Protein AF-A0A162XW31-F1 (afdb_monomer_lite)

Structure (mmCIF, N/CA/C/O backbone):
data_AF-A0A162XW31-F1
#
_entry.id   AF-A0A162XW31-F1
#
loop_
_atom_site.group_PDB
_atom_site.id
_atom_site.type_symbol
_atom_site.label_atom_id
_atom_site.label_alt_id
_atom_site.label_comp_id
_atom_site.label_asym_id
_atom_site.label_entity_id
_atom_site.label_seq_id
_atom_site.pdbx_PDB_ins_code
_atom_site.Cartn_x
_atom_site.Cartn_y
_atom_site.Cartn_z
_atom_site.occupancy
_atom_site.B_iso_or_equiv
_atom_site.auth_seq_id
_atom_site.auth_comp_id
_atom_site.auth_asym_id
_atom_site.auth_atom_id
_atom_site.pdbx_PDB_model_num
ATOM 1 N N . MET A 1 1 ? -34.517 27.839 -19.910 1.00 49.53 1 MET A N 1
ATOM 2 C CA . MET A 1 1 ? -33.851 26.541 -19.644 1.00 49.53 1 MET A CA 1
ATOM 3 C C . MET A 1 1 ? -32.870 26.677 -18.466 1.00 49.53 1 MET A C 1
ATOM 5 O O . MET A 1 1 ? -31.736 26.243 -18.570 1.00 49.53 1 MET A O 1
ATOM 9 N N . ILE A 1 2 ? -33.282 27.340 -17.373 1.00 47.94 2 ILE A N 1
ATOM 10 C CA . ILE A 1 2 ? -32.445 27.609 -16.178 1.00 47.94 2 ILE A CA 1
ATOM 11 C C . ILE A 1 2 ? -33.265 27.383 -14.885 1.00 47.94 2 ILE A C 1
ATOM 13 O O . ILE A 1 2 ? -32.725 26.915 -13.898 1.00 47.94 2 ILE A O 1
ATOM 17 N N . GLU A 1 3 ? -34.596 27.529 -14.924 1.00 42.84 3 GLU A N 1
ATOM 18 C CA . GLU A 1 3 ? -35.504 27.329 -13.769 1.00 42.84 3 GLU A CA 1
ATOM 19 C C . GLU A 1 3 ? -35.612 25.893 -13.204 1.00 42.84 3 GLU A C 1
ATOM 21 O O . GLU A 1 3 ? -36.282 25.680 -12.193 1.00 42.84 3 GLU A O 1
ATOM 26 N N . ASN A 1 4 ? -34.986 24.896 -13.839 1.00 51.31 4 ASN A N 1
ATOM 27 C CA . ASN A 1 4 ? -35.045 23.498 -13.388 1.00 51.31 4 ASN A CA 1
ATOM 28 C C . ASN A 1 4 ? -33.810 23.041 -12.600 1.00 51.31 4 ASN A C 1
ATOM 30 O O . ASN A 1 4 ? -33.876 21.977 -11.995 1.00 51.31 4 ASN A O 1
ATOM 34 N N . LEU A 1 5 ? -32.713 23.804 -12.577 1.00 45.66 5 LEU A N 1
ATOM 35 C CA . LEU A 1 5 ? -31.525 23.440 -11.792 1.00 45.66 5 LEU A CA 1
ATOM 36 C C . LEU A 1 5 ? -31.696 23.827 -10.320 1.00 45.66 5 LEU A C 1
ATOM 38 O O . LEU A 1 5 ? -31.509 22.978 -9.455 1.00 45.66 5 LEU A O 1
ATOM 42 N N . ASP A 1 6 ? -32.216 25.025 -10.049 1.00 47.84 6 ASP A N 1
ATOM 43 C CA . ASP A 1 6 ? -32.463 25.502 -8.681 1.00 47.84 6 ASP A CA 1
ATOM 44 C C . ASP A 1 6 ? -33.472 24.616 -7.931 1.00 47.84 6 ASP A C 1
ATOM 46 O O . ASP A 1 6 ? -33.329 24.351 -6.740 1.00 47.84 6 ASP A O 1
ATOM 50 N N . LYS A 1 7 ? -34.475 24.077 -8.639 1.00 52.66 7 LYS A N 1
ATOM 51 C CA . LYS A 1 7 ? -35.449 23.137 -8.059 1.00 52.66 7 LYS A CA 1
ATOM 52 C C . LYS A 1 7 ? -34.857 21.754 -7.786 1.00 52.66 7 LYS A C 1
ATOM 54 O O . LYS A 1 7 ? -35.307 21.090 -6.857 1.00 52.66 7 LYS A O 1
ATOM 59 N N . ILE A 1 8 ? -33.868 21.317 -8.569 1.00 51.38 8 ILE A N 1
ATOM 60 C CA . ILE A 1 8 ? -33.160 20.050 -8.343 1.00 51.38 8 ILE A CA 1
ATOM 61 C C . ILE A 1 8 ? -32.197 20.196 -7.163 1.00 51.38 8 ILE A C 1
ATOM 63 O O . ILE A 1 8 ? -32.199 19.336 -6.287 1.00 51.38 8 ILE A O 1
ATOM 67 N N . GLU A 1 9 ? -31.447 21.296 -7.077 1.00 44.47 9 GLU A N 1
ATOM 68 C CA . GLU A 1 9 ? -30.568 21.577 -5.935 1.00 44.47 9 GLU A CA 1
ATOM 69 C C . GLU A 1 9 ? -31.368 21.713 -4.636 1.00 44.47 9 GLU A C 1
ATOM 71 O O . GLU A 1 9 ? -31.034 21.077 -3.640 1.00 44.47 9 GLU A O 1
ATOM 76 N N . GLN A 1 10 ? -32.505 22.415 -4.665 1.00 49.81 10 GLN A N 1
ATOM 77 C CA . GLN A 1 10 ? -33.382 22.561 -3.503 1.00 49.81 10 GLN A CA 1
ATOM 78 C C . GLN A 1 10 ? -34.085 21.247 -3.107 1.00 49.81 10 GLN A C 1
ATOM 80 O O . GLN A 1 10 ? -34.356 21.023 -1.926 1.00 49.81 10 GLN A O 1
ATOM 85 N N . TYR A 1 11 ? -34.368 20.351 -4.060 1.00 46.19 11 TYR A N 1
ATOM 86 C CA . TYR A 1 11 ? -34.916 19.020 -3.772 1.00 46.19 11 TYR A CA 1
ATOM 87 C C . TYR A 1 11 ? -33.852 18.075 -3.193 1.00 46.19 11 TYR A C 1
ATOM 89 O O . TYR A 1 11 ? -34.155 17.301 -2.286 1.00 46.19 11 TYR A O 1
ATOM 97 N N . ILE A 1 12 ? -32.601 18.164 -3.653 1.00 51.50 12 ILE A N 1
ATOM 98 C CA . ILE A 1 12 ? -31.464 17.429 -3.081 1.00 51.50 12 ILE A CA 1
ATOM 99 C C . ILE A 1 12 ? -31.183 17.926 -1.656 1.00 51.50 12 ILE A C 1
ATOM 101 O O . ILE A 1 12 ? -31.101 17.108 -0.741 1.00 51.50 12 ILE A O 1
ATOM 105 N N . ASP A 1 13 ? -31.148 19.241 -1.431 1.00 51.09 13 ASP A N 1
ATOM 106 C CA . ASP A 1 13 ? -30.917 19.822 -0.102 1.00 51.09 13 ASP A CA 1
ATOM 107 C C . ASP A 1 13 ? -32.050 19.519 0.887 1.00 51.09 13 ASP A C 1
ATOM 109 O O . ASP A 1 13 ? -31.788 19.259 2.060 1.00 51.09 13 ASP A O 1
ATOM 113 N N . ASN A 1 14 ? -33.307 19.467 0.438 1.00 49.97 14 ASN A N 1
ATOM 114 C CA . ASN A 1 14 ? -34.430 19.142 1.322 1.00 49.97 14 ASN A CA 1
ATOM 115 C C . ASN A 1 14 ? -34.628 17.634 1.528 1.00 49.97 14 ASN A C 1
ATOM 117 O O . ASN A 1 14 ? -35.047 17.221 2.602 1.00 49.97 14 ASN A O 1
ATOM 121 N N . THR A 1 15 ? -34.301 16.781 0.554 1.00 49.38 15 THR A N 1
ATOM 122 C CA . THR A 1 15 ? -34.466 15.324 0.721 1.00 49.38 15 THR A CA 1
ATOM 123 C C . THR A 1 15 ? -33.278 14.707 1.464 1.00 49.38 15 THR A C 1
ATOM 125 O O . THR A 1 15 ? -33.452 13.802 2.277 1.00 49.38 15 THR A O 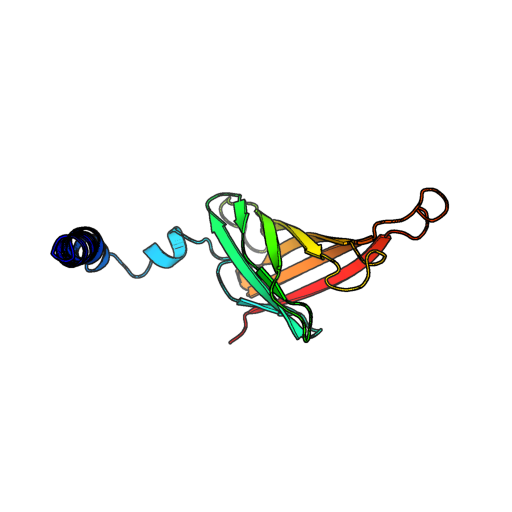1
ATOM 128 N N . ILE A 1 16 ? -32.065 15.227 1.247 1.00 49.44 16 ILE A N 1
ATOM 129 C CA . ILE A 1 16 ? -30.840 14.741 1.897 1.00 49.44 16 ILE A CA 1
ATOM 130 C C . ILE A 1 16 ? -30.547 15.537 3.179 1.00 49.44 16 ILE A C 1
ATOM 132 O O . ILE A 1 16 ? -30.159 14.959 4.195 1.00 49.44 16 ILE A O 1
ATOM 136 N N . GLY A 1 17 ? -30.794 16.850 3.201 1.00 43.62 17 GLY A N 1
ATOM 137 C CA . GLY A 1 17 ? -30.492 17.701 4.355 1.00 43.62 17 GLY A CA 1
ATOM 138 C C . GLY A 1 17 ? -31.380 17.447 5.574 1.00 43.62 17 GLY A C 1
ATOM 139 O O . GLY A 1 17 ? -30.902 17.578 6.702 1.00 43.62 17 GLY A O 1
ATOM 140 N N . THR A 1 18 ? -32.634 17.014 5.400 1.00 42.81 18 THR A N 1
ATOM 141 C CA . THR A 1 18 ? -33.504 16.647 6.536 1.00 42.81 18 THR A CA 1
ATOM 142 C C . THR A 1 18 ? -33.209 15.236 7.061 1.00 42.81 18 THR A C 1
ATOM 144 O O . THR A 1 18 ? -33.306 15.003 8.267 1.00 42.81 18 THR A O 1
ATOM 147 N N . ALA A 1 19 ? -32.741 14.324 6.199 1.00 42.78 19 ALA A N 1
ATOM 148 C CA . ALA A 1 19 ? -32.259 13.004 6.608 1.00 42.78 19 ALA A CA 1
ATOM 149 C C . ALA A 1 19 ? -30.900 13.064 7.333 1.00 42.78 19 ALA A C 1
ATOM 151 O O . ALA A 1 19 ? -30.628 12.226 8.181 1.00 42.78 19 ALA A O 1
ATOM 152 N N . ILE A 1 20 ? -30.057 14.067 7.063 1.00 46.78 20 ILE A N 1
ATOM 153 C CA . ILE A 1 20 ? -28.741 14.203 7.713 1.00 46.78 20 ILE A CA 1
ATOM 154 C C . ILE A 1 20 ? -28.806 15.036 9.005 1.00 46.78 20 ILE A C 1
ATOM 156 O O . ILE A 1 20 ? -28.084 14.742 9.956 1.00 46.78 20 ILE A O 1
ATOM 160 N N . ARG A 1 21 ? -29.688 16.045 9.111 1.00 40.06 21 ARG A N 1
ATOM 161 C CA . ARG A 1 21 ? -29.743 16.936 10.296 1.00 40.06 21 ARG A CA 1
ATOM 162 C C . ARG A 1 21 ? -30.295 16.297 11.576 1.00 40.06 21 ARG A C 1
ATOM 164 O O . ARG A 1 21 ? -30.149 16.895 12.637 1.00 40.06 21 ARG A O 1
ATOM 171 N N . SER A 1 22 ? -30.879 15.102 11.505 1.00 41.84 22 SER A N 1
ATOM 172 C CA . SER A 1 22 ? -31.301 14.326 12.685 1.00 41.84 22 SER A CA 1
ATOM 173 C C . SER A 1 22 ? -30.391 13.131 13.002 1.00 41.84 22 SER A C 1
ATOM 175 O O . SER A 1 22 ? -30.622 12.432 13.987 1.00 41.84 22 SER A O 1
ATOM 177 N N . TYR A 1 23 ? -29.331 12.904 12.220 1.00 39.16 23 TYR A N 1
ATOM 178 C CA . TYR A 1 23 ? -28.545 11.679 12.303 1.00 39.16 23 TYR A CA 1
ATOM 179 C C . TYR A 1 23 ? -27.145 11.909 12.876 1.00 39.16 23 TYR A C 1
ATOM 181 O O . TYR A 1 23 ? -26.240 12.431 12.232 1.00 39.16 23 TYR A O 1
ATOM 189 N N . ASN A 1 24 ? -27.037 11.499 14.139 1.00 40.47 24 ASN A N 1
ATOM 190 C CA . ASN A 1 24 ? -25.875 11.021 14.884 1.00 40.47 24 ASN A CA 1
ATOM 191 C C . ASN A 1 24 ? -24.495 11.160 14.180 1.00 40.47 24 ASN A C 1
ATOM 193 O O . ASN A 1 24 ? -24.288 10.539 13.133 1.00 40.47 24 ASN A O 1
ATOM 197 N N . PRO A 1 25 ? -23.496 11.846 14.778 1.00 45.59 25 PRO A N 1
ATOM 198 C CA . PRO A 1 25 ? -22.131 11.921 14.236 1.00 45.59 25 PRO A CA 1
ATOM 199 C C . PRO A 1 25 ? -21.441 10.557 14.002 1.00 45.59 25 PRO A C 1
ATOM 201 O O . PRO A 1 25 ? -20.390 10.524 13.366 1.00 45.59 25 PRO A O 1
ATOM 204 N N . MET A 1 26 ? -22.035 9.440 14.442 1.00 40.56 26 MET A N 1
ATOM 205 C CA . MET A 1 26 ? -21.597 8.069 14.140 1.00 40.56 26 MET A CA 1
ATOM 206 C C . MET A 1 26 ? -21.802 7.619 12.676 1.00 40.56 26 MET A C 1
ATOM 208 O O . MET A 1 26 ? -21.087 6.737 12.218 1.00 40.56 26 MET A O 1
ATOM 212 N N . ILE A 1 27 ? -22.689 8.230 11.877 1.00 43.22 27 ILE A N 1
ATOM 213 C CA . ILE A 1 27 ? -22.928 7.730 10.501 1.00 43.22 27 ILE A CA 1
ATOM 214 C C . ILE A 1 27 ? -21.761 8.008 9.540 1.00 43.22 27 ILE A C 1
ATOM 216 O O . ILE A 1 27 ? -21.534 7.242 8.604 1.00 43.22 27 ILE A O 1
ATOM 220 N N . LYS A 1 28 ? -20.945 9.045 9.773 1.00 41.75 28 LYS A N 1
ATOM 221 C CA . LYS A 1 28 ? -19.756 9.264 8.929 1.00 41.75 28 LYS A CA 1
ATOM 222 C C . LYS A 1 28 ? -18.715 8.146 9.072 1.00 41.75 28 LYS A C 1
ATOM 224 O O . LYS A 1 28 ? -18.050 7.852 8.083 1.00 41.75 28 LYS A O 1
ATOM 229 N N . SER A 1 29 ? -18.591 7.527 10.252 1.00 45.09 29 SER A N 1
ATOM 230 C CA . SER A 1 29 ? -17.690 6.384 10.475 1.00 45.09 29 SER A CA 1
ATOM 231 C C . SER A 1 29 ? -18.263 5.048 10.002 1.00 45.09 29 SER A C 1
ATOM 233 O O . SER A 1 29 ? -17.497 4.118 9.767 1.00 45.09 29 SER A O 1
ATOM 235 N N . ASP A 1 30 ? -19.584 4.956 9.835 1.00 49.97 30 ASP A N 1
ATOM 236 C CA . ASP A 1 30 ? -20.243 3.725 9.384 1.00 49.97 30 ASP A CA 1
ATOM 237 C C . ASP A 1 30 ? -20.308 3.618 7.852 1.00 49.97 30 ASP A C 1
ATOM 239 O O . ASP A 1 30 ? -20.341 2.516 7.308 1.00 49.97 30 ASP A O 1
ATOM 243 N N . ILE A 1 31 ? -20.286 4.749 7.131 1.00 54.69 31 ILE A N 1
ATOM 244 C CA . ILE A 1 31 ? -20.247 4.753 5.655 1.00 54.69 31 ILE A CA 1
ATOM 245 C C . ILE A 1 31 ? -18.833 4.468 5.139 1.00 54.69 31 ILE A C 1
ATOM 247 O O . ILE A 1 31 ? -18.668 3.785 4.128 1.00 54.69 31 ILE A O 1
ATOM 251 N N . PHE A 1 32 ? -17.816 4.972 5.838 1.00 62.50 32 PHE A N 1
ATOM 252 C CA . PHE A 1 32 ? -16.416 4.746 5.511 1.00 62.50 32 PHE A CA 1
ATOM 253 C C . PHE A 1 32 ? -15.738 4.179 6.753 1.00 62.50 32 PHE A C 1
ATOM 255 O O . PHE A 1 32 ? -15.508 4.913 7.711 1.00 62.50 32 PHE A O 1
ATOM 262 N N . GLY A 1 33 ? -15.452 2.872 6.741 1.00 73.12 33 GLY A N 1
ATOM 263 C CA . GLY A 1 33 ? -14.913 2.144 7.893 1.00 73.12 33 GLY A CA 1
ATOM 264 C C . GLY A 1 33 ? -13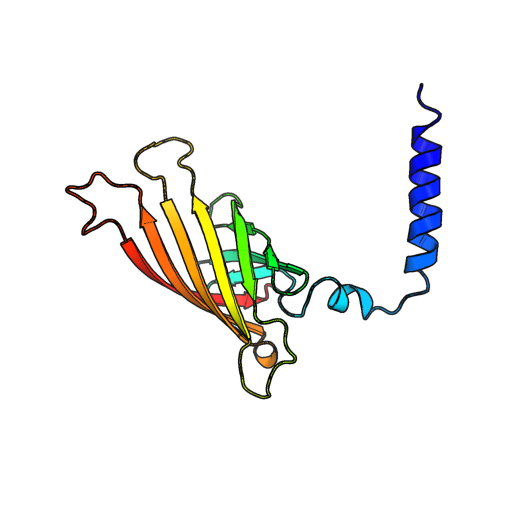.642 2.771 8.492 1.00 73.12 33 GLY A C 1
ATOM 265 O O . GLY A 1 33 ? -13.052 3.679 7.905 1.00 73.12 33 GLY A O 1
ATOM 266 N N . PRO A 1 34 ? -13.141 2.263 9.632 1.00 84.88 34 PRO A N 1
ATOM 267 C CA . PRO A 1 34 ? -12.147 2.933 10.483 1.00 84.88 34 PRO A CA 1
ATOM 268 C C . PRO A 1 34 ? -10.825 3.314 9.798 1.00 84.88 34 PRO A C 1
ATOM 270 O O . PRO A 1 34 ? -10.093 4.149 10.317 1.00 84.88 34 PRO A O 1
ATOM 273 N N . ILE A 1 35 ? -10.512 2.753 8.630 1.00 92.75 35 ILE A N 1
ATOM 274 C CA . ILE A 1 35 ? -9.348 3.116 7.811 1.00 92.75 35 ILE A CA 1
ATOM 275 C C . ILE A 1 35 ? -9.504 4.453 7.056 1.00 92.75 35 ILE A C 1
ATOM 277 O O . ILE A 1 35 ? -8.538 4.963 6.486 1.00 92.75 35 ILE A O 1
ATOM 281 N N . TYR A 1 36 ? -10.704 5.041 7.047 1.00 94.25 36 TYR A N 1
ATOM 282 C CA . TYR A 1 36 ? -10.991 6.272 6.319 1.00 94.25 36 TYR A CA 1
ATOM 283 C C . TYR A 1 36 ? -10.055 7.417 6.719 1.00 94.25 36 TYR A C 1
ATOM 285 O O . TYR A 1 36 ? -9.834 7.679 7.907 1.00 94.25 36 TYR A O 1
ATOM 293 N N . GLY A 1 37 ? -9.537 8.128 5.721 1.00 95.06 37 GLY A N 1
ATOM 294 C CA . GLY A 1 37 ? -8.815 9.381 5.904 1.00 95.06 37 GLY A CA 1
ATOM 295 C C . GLY A 1 37 ? -7.456 9.422 5.219 1.00 95.06 37 GLY A C 1
ATOM 296 O O . GLY A 1 37 ? -7.160 8.639 4.315 1.00 95.06 37 GLY A O 1
ATOM 297 N N . HIS A 1 38 ? -6.656 10.396 5.650 1.00 96.88 38 HIS A N 1
ATOM 298 C CA . HIS A 1 38 ? -5.335 10.682 5.111 1.00 96.88 38 HIS A CA 1
ATOM 299 C C . HIS A 1 38 ? -4.228 10.078 5.974 1.00 96.88 38 HIS A C 1
ATOM 301 O O . HIS A 1 38 ? -4.260 10.135 7.205 1.00 96.88 38 HIS A O 1
ATOM 307 N N . TRP A 1 39 ? -3.230 9.544 5.288 1.00 97.69 39 TRP A N 1
ATOM 308 C CA . TRP A 1 39 ? -2.108 8.810 5.833 1.00 97.69 39 TRP A CA 1
ATOM 309 C C . TRP A 1 39 ? -0.812 9.288 5.176 1.00 97.69 39 TRP A C 1
ATOM 311 O O . TRP A 1 39 ? -0.813 9.692 4.012 1.00 97.69 39 TRP A O 1
ATOM 321 N N . GLU A 1 40 ? 0.291 9.216 5.906 1.00 97.50 40 GLU A N 1
ATOM 322 C CA . GLU A 1 40 ? 1.621 9.607 5.447 1.00 97.50 40 GLU A CA 1
ATOM 323 C C . GLU A 1 40 ? 2.647 8.538 5.816 1.00 97.50 40 GLU A C 1
ATOM 325 O O . GLU A 1 40 ? 2.644 8.025 6.939 1.00 97.50 40 GLU A O 1
ATOM 330 N N . SER A 1 41 ? 3.489 8.178 4.848 1.00 96.12 41 SER A N 1
ATOM 331 C CA . SER A 1 41 ? 4.634 7.289 5.052 1.00 96.12 41 SER A CA 1
ATOM 332 C C . SER A 1 41 ? 5.820 8.042 5.652 1.00 96.12 41 SER A C 1
ATOM 334 O O . SER A 1 41 ? 5.953 9.241 5.420 1.00 96.12 41 SER A O 1
ATOM 336 N N . GLU A 1 42 ? 6.781 7.329 6.234 1.00 91.19 42 GLU A N 1
ATOM 337 C CA . GLU A 1 42 ? 8.075 7.904 6.651 1.00 91.19 42 GLU A CA 1
ATOM 338 C C . GLU A 1 42 ? 8.837 8.603 5.506 1.00 91.19 42 GLU A C 1
ATOM 340 O O . GLU A 1 42 ? 9.529 9.589 5.736 1.00 91.19 42 GLU A O 1
ATOM 345 N N . ALA A 1 43 ? 8.656 8.146 4.262 1.00 89.94 43 ALA A N 1
ATOM 346 C CA . ALA A 1 43 ? 9.237 8.754 3.064 1.00 89.94 43 ALA A CA 1
ATOM 347 C C . ALA A 1 43 ? 8.416 9.934 2.486 1.00 89.94 43 ALA A C 1
ATOM 349 O O . ALA A 1 43 ? 8.627 10.324 1.343 1.00 89.94 43 ALA A O 1
ATOM 350 N N . GLY A 1 44 ? 7.419 10.462 3.206 1.00 92.00 44 GLY A N 1
ATOM 351 C CA . GLY A 1 44 ? 6.617 11.617 2.764 1.00 92.00 44 GLY A CA 1
ATOM 352 C C . GLY A 1 44 ? 5.587 11.345 1.654 1.00 92.00 44 GLY A C 1
ATOM 353 O O . GLY A 1 44 ? 4.971 12.277 1.127 1.00 92.00 44 GLY A O 1
ATOM 354 N N . SER A 1 45 ? 5.358 10.082 1.278 1.00 93.44 45 SER A N 1
ATOM 355 C CA . SER A 1 45 ? 4.234 9.704 0.413 1.00 93.44 45 SER A CA 1
ATOM 356 C C . SER A 1 45 ? 2.905 9.856 1.152 1.00 93.44 45 SER A C 1
ATOM 358 O O . SER A 1 45 ? 2.789 9.518 2.329 1.00 93.44 45 SER A O 1
ATOM 360 N N . LYS A 1 46 ? 1.878 10.332 0.442 1.00 96.75 46 LYS A N 1
ATOM 361 C CA . LYS A 1 46 ? 0.538 10.587 0.984 1.00 96.75 46 LYS A CA 1
ATOM 362 C C . LYS A 1 46 ? -0.470 9.597 0.430 1.00 96.75 46 LYS A C 1
ATOM 364 O O . LYS A 1 46 ? -0.535 9.372 -0.777 1.00 96.75 46 LYS A O 1
ATOM 369 N N . LEU A 1 47 ? -1.307 9.071 1.305 1.00 97.12 47 LEU A N 1
ATOM 370 C CA . LEU A 1 47 ? -2.309 8.066 1.001 1.00 97.12 47 LEU A CA 1
ATOM 371 C C . LEU A 1 47 ? -3.668 8.543 1.522 1.00 97.12 47 LEU A C 1
ATOM 373 O O . LEU A 1 47 ? -3.799 8.948 2.670 1.00 97.12 47 LEU A O 1
ATOM 377 N N . PHE A 1 48 ? -4.691 8.513 0.680 1.00 97.19 48 PHE A N 1
ATOM 378 C CA . PHE A 1 48 ? -6.083 8.675 1.082 1.00 97.19 48 PHE A CA 1
ATOM 379 C C . PHE A 1 48 ? -6.794 7.345 0.883 1.00 97.19 48 PHE A C 1
ATOM 381 O O . PHE A 1 48 ? -6.728 6.780 -0.210 1.00 97.19 48 PHE A O 1
ATOM 388 N N . LEU A 1 49 ? -7.480 6.864 1.917 1.00 96.81 49 LEU A N 1
ATOM 389 C CA . LEU A 1 49 ? -8.252 5.628 1.873 1.00 96.81 49 LEU A CA 1
ATOM 390 C C . LEU A 1 49 ? -9.696 5.871 2.283 1.00 96.81 49 LEU A C 1
ATOM 392 O O . LEU A 1 49 ? -9.988 6.624 3.209 1.00 96.81 49 LEU A O 1
ATOM 396 N N . ALA A 1 50 ? -10.585 5.152 1.615 1.00 94.69 50 ALA A N 1
ATOM 397 C CA . ALA A 1 50 ? -11.972 4.969 1.980 1.00 94.69 50 ALA A CA 1
ATOM 398 C C . ALA A 1 50 ? -12.353 3.507 1.711 1.00 94.69 50 ALA A C 1
ATOM 400 O O . ALA A 1 50 ? -11.846 2.876 0.779 1.00 94.69 50 ALA A O 1
ATOM 401 N N . SER A 1 51 ? -13.227 2.956 2.551 1.00 93.00 51 SER A N 1
ATOM 402 C CA . SER A 1 51 ? -13.727 1.587 2.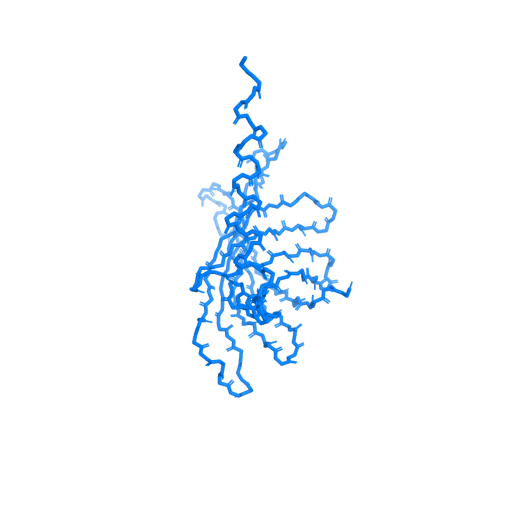407 1.00 93.00 51 SER A CA 1
ATOM 403 C C . SER A 1 51 ? -15.238 1.594 2.222 1.00 93.00 51 SER A C 1
ATOM 405 O O . SER A 1 51 ? -15.925 2.412 2.826 1.00 93.00 51 SER A O 1
ATOM 407 N N . GLN A 1 52 ? -15.740 0.684 1.391 1.00 90.75 52 GLN A N 1
ATOM 408 C CA . GLN A 1 52 ? -17.160 0.363 1.275 1.00 90.75 52 GLN A CA 1
ATOM 409 C C . GLN A 1 52 ? -17.292 -1.163 1.313 1.00 90.75 52 GLN A C 1
ATOM 411 O O . GLN A 1 52 ? -16.981 -1.851 0.339 1.00 90.75 52 GLN A O 1
ATOM 416 N N . GLY A 1 53 ? -17.691 -1.704 2.467 1.00 90.06 53 GLY A N 1
ATOM 417 C CA . GLY A 1 53 ? -17.557 -3.137 2.734 1.00 90.06 53 GLY A CA 1
ATOM 418 C C . GLY A 1 53 ? -16.084 -3.556 2.715 1.00 90.06 53 GLY A C 1
ATOM 419 O O . GLY A 1 53 ? -15.248 -2.906 3.337 1.00 90.06 53 GLY A O 1
ATOM 420 N N . SER A 1 54 ? -15.758 -4.615 1.976 1.00 93.94 54 SER A N 1
ATOM 421 C CA . SER A 1 54 ? -14.381 -5.097 1.814 1.00 93.94 54 SER A CA 1
ATOM 422 C C . SER A 1 54 ? -13.594 -4.380 0.714 1.00 93.94 54 SER A C 1
ATOM 424 O O . SER A 1 54 ? -12.424 -4.693 0.521 1.00 93.94 54 SER A O 1
ATOM 426 N N . ILE A 1 55 ? -14.190 -3.432 -0.017 1.00 96.00 55 ILE A N 1
ATOM 427 C CA . ILE A 1 55 ? -13.533 -2.733 -1.131 1.00 96.00 55 ILE A CA 1
ATOM 428 C C . ILE A 1 55 ? -12.838 -1.472 -0.616 1.00 96.00 55 ILE A C 1
ATOM 430 O O . ILE A 1 55 ? -13.490 -0.588 -0.057 1.00 96.00 55 ILE A O 1
ATOM 434 N N . LEU A 1 56 ? -11.534 -1.352 -0.871 1.00 96.44 56 LEU A N 1
ATOM 435 C CA . LEU A 1 56 ? -10.755 -0.132 -0.654 1.00 96.44 56 LEU A CA 1
ATOM 436 C C . LEU A 1 56 ? -10.644 0.683 -1.939 1.00 96.44 56 LEU A C 1
ATOM 438 O O . LEU A 1 56 ? -10.335 0.156 -3.006 1.00 96.44 56 LEU A O 1
ATOM 442 N N . HIS A 1 57 ? -10.822 1.992 -1.824 1.00 96.69 57 HIS A N 1
ATOM 443 C CA . HIS A 1 57 ? -10.568 2.954 -2.889 1.00 96.69 57 HIS A CA 1
ATOM 444 C C . HIS A 1 57 ? -9.909 4.209 -2.323 1.00 96.69 57 HIS A C 1
ATOM 446 O O . HIS A 1 57 ? -9.975 4.484 -1.126 1.00 96.69 57 HIS A O 1
ATOM 452 N N . GLY A 1 58 ? -9.278 4.992 -3.194 1.00 96.81 58 GLY A N 1
ATOM 453 C CA . GLY A 1 58 ? -8.711 6.269 -2.790 1.00 96.81 58 GLY A CA 1
ATOM 454 C C . GLY A 1 58 ? -7.633 6.763 -3.735 1.00 96.81 58 GLY A C 1
ATOM 455 O O . GLY A 1 58 ? -7.705 6.541 -4.950 1.00 96.81 58 GLY A O 1
ATOM 456 N N . SER A 1 59 ? -6.629 7.429 -3.174 1.00 97.50 59 SER A N 1
ATOM 457 C CA . SER A 1 59 ? -5.508 7.949 -3.943 1.00 97.50 59 SER A CA 1
ATOM 458 C C . SER A 1 59 ? -4.177 7.814 -3.217 1.00 97.50 59 SER A C 1
ATOM 460 O O . SER A 1 59 ? -4.098 7.870 -1.994 1.00 97.50 59 SER A O 1
ATOM 462 N N . PHE A 1 60 ? -3.118 7.640 -3.996 1.00 96.69 60 PHE A N 1
ATOM 463 C CA . PHE A 1 60 ? -1.744 7.578 -3.533 1.00 96.69 60 PHE A CA 1
ATOM 464 C C . PHE A 1 60 ? -0.934 8.654 -4.246 1.00 96.69 60 PHE A C 1
ATOM 466 O O . PHE A 1 60 ? -1.010 8.803 -5.465 1.00 96.69 60 PHE A O 1
ATOM 473 N N . THR A 1 61 ? -0.130 9.393 -3.497 1.00 93.94 61 THR A N 1
ATOM 474 C CA . THR A 1 61 ? 0.784 10.412 -4.006 1.00 93.94 61 THR A CA 1
ATOM 475 C C . THR A 1 61 ? 2.180 10.080 -3.511 1.00 93.94 61 THR A C 1
ATOM 477 O O . THR A 1 61 ? 2.441 10.164 -2.315 1.00 93.94 61 THR A O 1
ATOM 480 N N . ARG A 1 62 ? 3.083 9.711 -4.424 1.00 89.06 62 ARG A N 1
ATOM 481 C CA . ARG A 1 62 ? 4.516 9.642 -4.105 1.00 89.06 62 ARG A CA 1
ATOM 482 C C . ARG A 1 62 ? 5.017 11.044 -3.744 1.00 89.06 62 ARG A C 1
ATOM 484 O O . ARG A 1 62 ? 4.465 12.017 -4.257 1.00 89.06 62 ARG A O 1
ATOM 491 N N . GLU A 1 63 ? 6.038 11.149 -2.899 1.00 85.81 63 GLU A N 1
ATOM 492 C CA . GLU A 1 63 ? 6.690 12.423 -2.563 1.00 85.81 63 GLU A CA 1
ATOM 493 C C . GLU A 1 63 ? 6.924 13.296 -3.817 1.00 85.81 63 GLU A C 1
ATOM 495 O O . GLU A 1 63 ? 7.450 12.825 -4.828 1.00 85.81 63 GLU A O 1
ATOM 500 N N . GLY A 1 64 ? 6.447 14.547 -3.790 1.00 77.44 64 GLY A N 1
ATOM 501 C CA . GLY A 1 64 ? 6.553 15.498 -4.911 1.00 77.44 64 GLY A CA 1
ATOM 502 C C . GLY A 1 64 ? 5.731 15.159 -6.169 1.00 77.44 64 GLY A C 1
ATOM 503 O O . GLY A 1 64 ? 5.779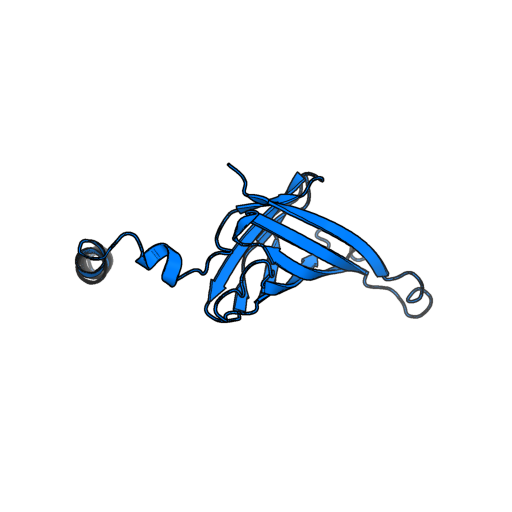 15.894 -7.156 1.00 77.44 64 GLY A O 1
ATOM 504 N N . GLY A 1 65 ? 4.976 14.059 -6.160 1.00 84.56 65 GLY A N 1
ATOM 505 C CA . GLY A 1 65 ? 4.190 13.569 -7.287 1.00 84.56 65 GLY A CA 1
ATOM 506 C C . GLY A 1 65 ? 2.758 14.108 -7.351 1.00 84.56 65 GLY A C 1
ATOM 507 O O . GLY A 1 65 ? 2.312 14.922 -6.545 1.00 84.56 65 GLY A O 1
ATOM 508 N N . ARG A 1 66 ? 2.003 13.608 -8.336 1.00 88.81 66 ARG A N 1
ATOM 509 C CA . ARG A 1 66 ? 0.552 13.827 -8.453 1.00 88.81 66 ARG A CA 1
ATOM 510 C C . ARG A 1 66 ? -0.217 12.633 -7.879 1.00 88.81 66 ARG A C 1
ATOM 512 O O . ARG A 1 66 ? 0.265 11.506 -8.017 1.00 88.81 66 ARG A O 1
ATOM 519 N N . PRO A 1 67 ? -1.420 12.846 -7.319 1.00 92.56 67 PRO A N 1
ATOM 520 C CA . PRO A 1 67 ? -2.248 11.758 -6.822 1.00 92.56 67 PRO A CA 1
ATOM 521 C C . PRO A 1 67 ? -2.647 10.804 -7.950 1.00 92.56 67 PRO A C 1
ATOM 523 O O . PRO A 1 67 ? -3.064 11.222 -9.034 1.00 92.56 67 PRO A O 1
ATOM 526 N N . ARG A 1 68 ? -2.535 9.506 -7.681 1.00 94.62 68 ARG A N 1
ATOM 527 C CA . ARG A 1 68 ? -2.962 8.400 -8.539 1.00 94.62 68 ARG A CA 1
ATOM 528 C C . ARG A 1 68 ? -4.059 7.622 -7.844 1.00 94.62 68 ARG A C 1
ATOM 530 O O . ARG A 1 68 ? -4.025 7.464 -6.631 1.00 94.62 68 ARG A O 1
ATOM 537 N N . ARG A 1 69 ? -5.039 7.144 -8.605 1.00 96.00 69 ARG A N 1
ATOM 538 C CA . ARG A 1 69 ? -6.112 6.314 -8.056 1.00 96.00 69 ARG A CA 1
ATOM 539 C C . ARG A 1 69 ? -5.544 4.978 -7.580 1.00 96.00 69 ARG A C 1
ATOM 541 O O . ARG A 1 69 ? -4.693 4.403 -8.254 1.00 96.00 69 ARG A O 1
ATOM 548 N N . LEU A 1 70 ? -6.073 4.484 -6.467 1.00 96.88 70 LEU A N 1
ATOM 549 C CA . LEU A 1 70 ? -5.846 3.122 -5.994 1.00 96.88 70 LEU A CA 1
ATOM 550 C C . LEU A 1 70 ? -7.163 2.357 -5.878 1.00 96.88 70 LEU A C 1
ATOM 552 O O . LEU A 1 70 ? -8.234 2.953 -5.701 1.00 96.88 70 LEU A O 1
ATOM 556 N N . LEU A 1 71 ? -7.055 1.036 -5.955 1.00 97.69 71 LEU A N 1
ATOM 557 C CA . LEU A 1 71 ? -8.123 0.082 -5.674 1.00 97.69 71 LEU A CA 1
ATOM 558 C C . LEU A 1 71 ? -7.536 -1.081 -4.874 1.00 97.69 71 LEU A C 1
ATOM 560 O O . LEU A 1 71 ? -6.392 -1.472 -5.104 1.00 97.69 71 LEU A O 1
ATOM 564 N N . GLY A 1 72 ? -8.311 -1.634 -3.951 1.00 98.00 72 GLY A N 1
ATOM 565 C CA . GLY A 1 72 ? -7.856 -2.716 -3.099 1.00 98.00 72 GLY A CA 1
ATOM 566 C C . GLY A 1 72 ? -8.971 -3.383 -2.313 1.00 98.00 72 GLY A C 1
ATOM 567 O O . GLY A 1 72 ? -10.156 -3.176 -2.581 1.00 98.00 72 GLY A O 1
ATOM 568 N N . THR A 1 73 ? -8.573 -4.149 -1.307 1.00 97.81 73 THR A N 1
ATOM 569 C CA . THR A 1 73 ? -9.477 -4.840 -0.390 1.00 97.81 73 THR A CA 1
ATOM 570 C C . THR A 1 73 ? -8.999 -4.762 1.051 1.00 97.81 73 THR A C 1
ATOM 572 O O . THR A 1 73 ? -7.799 -4.678 1.303 1.00 97.81 73 THR A O 1
ATOM 575 N N . ILE A 1 74 ? -9.931 -4.826 1.995 1.00 96.69 74 ILE A N 1
ATOM 576 C CA . ILE A 1 74 ? -9.670 -4.903 3.434 1.00 96.69 74 ILE A CA 1
ATOM 577 C C . ILE A 1 74 ? -10.583 -5.944 4.078 1.00 96.69 74 ILE A C 1
ATOM 579 O O . ILE A 1 74 ? -11.725 -6.126 3.651 1.00 96.69 74 ILE A O 1
ATOM 583 N N . ASP A 1 75 ? -10.085 -6.603 5.119 1.00 95.12 75 ASP A N 1
ATOM 584 C CA . ASP A 1 75 ? -10.916 -7.363 6.043 1.00 95.12 75 ASP A CA 1
ATOM 585 C C . ASP A 1 75 ? -11.911 -6.423 6.741 1.00 95.12 75 ASP A C 1
ATOM 587 O O . ASP A 1 75 ? -11.524 -5.494 7.449 1.00 95.12 75 ASP A O 1
ATOM 591 N N . ASN A 1 76 ? -13.201 -6.648 6.510 1.00 88.50 76 ASN A N 1
ATOM 592 C CA . ASN A 1 76 ? -14.289 -5.828 7.032 1.00 88.50 76 ASN A CA 1
ATOM 593 C C . ASN A 1 76 ? -15.008 -6.464 8.233 1.00 88.50 76 ASN A C 1
ATOM 595 O O . ASN A 1 76 ? -16.086 -5.997 8.606 1.00 88.50 76 ASN A O 1
ATOM 599 N N . HIS A 1 77 ? -14.450 -7.520 8.830 1.00 87.62 77 HIS A N 1
ATOM 600 C CA . HIS A 1 77 ? -14.973 -8.085 10.071 1.00 87.62 77 HIS A CA 1
ATOM 601 C C . HIS A 1 77 ? -14.627 -7.206 11.278 1.00 87.62 77 HIS A C 1
ATOM 603 O O . HIS A 1 77 ? -13.745 -6.346 11.236 1.00 87.62 77 HIS A O 1
ATOM 609 N N . GLN A 1 78 ? -15.326 -7.448 12.390 1.00 83.19 78 GLN A N 1
ATOM 610 C CA . GLN A 1 78 ? -15.018 -6.794 13.656 1.00 83.19 78 GLN A CA 1
ATOM 611 C C . GLN A 1 78 ? -13.552 -7.074 14.043 1.00 83.19 78 GLN A C 1
ATOM 613 O O . GLN A 1 78 ? -13.170 -8.246 14.116 1.00 83.19 78 GLN A O 1
ATOM 618 N N . PRO A 1 79 ? -12.738 -6.040 14.334 1.00 82.81 79 PRO A N 1
ATOM 619 C CA . PRO A 1 79 ? -11.355 -6.239 14.741 1.00 82.81 79 PRO A CA 1
ATOM 620 C C . PRO A 1 79 ? -11.254 -7.154 15.962 1.00 82.81 79 PRO A C 1
ATOM 622 O O . PRO A 1 79 ? -11.921 -6.943 16.979 1.00 82.81 79 PRO A O 1
ATOM 625 N N . ILE A 1 80 ? -10.382 -8.156 15.873 1.00 86.25 80 ILE A N 1
ATOM 626 C CA . ILE A 1 80 ? -9.976 -8.945 17.035 1.00 86.25 80 ILE A CA 1
ATOM 627 C C . ILE A 1 80 ? -9.006 -8.084 17.841 1.00 86.25 80 ILE A C 1
ATOM 629 O O . ILE A 1 80 ? -8.102 -7.471 17.272 1.00 86.25 80 ILE A O 1
ATOM 633 N N . LYS A 1 81 ? -9.184 -8.047 19.166 1.00 83.75 81 LYS A N 1
ATOM 634 C CA . LYS A 1 81 ? -8.297 -7.308 20.071 1.00 83.75 81 LYS A CA 1
ATOM 635 C C . LYS A 1 81 ? -6.825 -7.622 19.759 1.00 83.75 81 LYS A C 1
ATOM 637 O O . LYS A 1 81 ? -6.468 -8.786 19.586 1.00 83.75 81 LYS A O 1
ATOM 642 N N . ASP A 1 82 ? -6.007 -6.574 19.680 1.00 85.81 82 ASP A N 1
ATOM 643 C CA . ASP A 1 82 ? -4.562 -6.629 19.422 1.00 85.81 82 ASP A CA 1
ATOM 644 C C . ASP A 1 82 ? -4.163 -7.196 18.037 1.00 85.81 82 ASP A C 1
ATOM 646 O O . ASP A 1 82 ? -2.987 -7.467 17.792 1.00 85.81 82 ASP A O 1
ATOM 650 N N . LYS A 1 83 ? -5.113 -7.361 17.101 1.00 89.88 83 LYS A N 1
ATOM 651 C CA . LYS A 1 83 ? -4.843 -7.765 15.712 1.00 89.88 83 LYS A CA 1
ATOM 652 C C . LYS A 1 83 ? -5.155 -6.644 14.724 1.00 89.88 83 LYS A C 1
ATOM 654 O O . LYS A 1 83 ? -6.117 -5.897 14.889 1.00 89.88 83 LYS A O 1
ATOM 659 N N . GLY A 1 84 ? -4.349 -6.570 13.667 1.00 93.12 84 GLY A N 1
ATOM 660 C CA . GLY A 1 84 ? -4.639 -5.732 12.510 1.00 93.12 84 GLY A CA 1
ATOM 661 C C . GLY A 1 84 ? -5.665 -6.376 11.573 1.00 93.12 84 GLY A C 1
ATOM 662 O O . GLY A 1 84 ? -5.834 -7.596 11.555 1.00 93.12 84 GLY A O 1
ATOM 663 N N . LEU A 1 85 ? -6.326 -5.545 10.771 1.00 95.56 85 LEU A N 1
ATOM 664 C CA . LEU A 1 85 ? -7.164 -5.956 9.648 1.00 95.56 85 LEU A CA 1
ATOM 665 C C . LEU A 1 85 ? -6.283 -6.122 8.412 1.00 95.56 85 LEU A C 1
ATOM 667 O O . LEU A 1 85 ? -5.596 -5.177 8.018 1.00 95.56 85 LEU A O 1
ATOM 671 N N . ALA A 1 86 ? -6.295 -7.307 7.803 1.00 97.94 86 ALA A N 1
ATOM 672 C CA . ALA A 1 86 ? -5.546 -7.553 6.575 1.00 97.94 86 ALA A CA 1
ATOM 673 C C . ALA A 1 86 ? -6.062 -6.657 5.441 1.00 97.94 86 ALA A C 1
ATOM 675 O O . ALA A 1 86 ? -7.268 -6.466 5.294 1.00 97.94 86 ALA A O 1
ATOM 676 N N . LEU A 1 87 ? -5.154 -6.118 4.631 1.00 98.12 87 LEU A N 1
ATOM 677 C CA . LEU A 1 87 ? -5.500 -5.308 3.471 1.00 98.12 87 LEU A CA 1
ATOM 678 C C . LEU A 1 87 ? -4.498 -5.460 2.336 1.00 98.12 87 LEU A C 1
ATOM 680 O O . LEU A 1 87 ? -3.344 -5.845 2.533 1.00 98.12 87 LEU A O 1
ATOM 684 N N . SER A 1 88 ? -4.941 -5.074 1.149 1.00 98.62 88 SER A N 1
ATOM 685 C CA . SER A 1 88 ? -4.093 -4.875 -0.016 1.00 98.62 88 SER A CA 1
ATOM 686 C C . SER A 1 88 ? -4.659 -3.775 -0.903 1.00 98.62 88 SER A C 1
ATOM 688 O O . SER A 1 88 ? -5.864 -3.531 -0.906 1.00 98.62 88 SER A O 1
ATOM 690 N N . PHE A 1 89 ? -3.805 -3.093 -1.658 1.00 98.62 89 PHE A N 1
ATOM 691 C CA . PHE A 1 89 ? -4.226 -2.177 -2.716 1.00 98.62 89 PHE A CA 1
ATOM 692 C C . PHE A 1 89 ? -3.131 -2.021 -3.765 1.00 98.62 89 PHE A C 1
ATOM 694 O O . PHE A 1 89 ? -1.952 -2.223 -3.481 1.00 98.62 89 PHE A O 1
ATOM 701 N N . SER A 1 90 ? -3.514 -1.613 -4.970 1.00 98.50 90 SER A N 1
ATOM 702 C CA . SER A 1 90 ? -2.581 -1.389 -6.072 1.00 98.50 90 SER A CA 1
ATOM 703 C C . SER A 1 90 ? -2.723 0.012 -6.654 1.00 98.50 90 SER A C 1
ATOM 705 O O . SER A 1 90 ? -3.814 0.587 -6.697 1.00 98.50 90 SER A O 1
ATOM 707 N N . VAL A 1 91 ? -1.599 0.549 -7.123 1.00 97.06 91 VAL A N 1
ATOM 708 C CA . VAL A 1 91 ? -1.482 1.856 -7.772 1.00 97.06 91 VAL A CA 1
ATOM 709 C C . VAL A 1 91 ? -0.811 1.659 -9.123 1.00 97.06 91 VAL A C 1
ATOM 711 O O . VAL A 1 91 ? 0.280 1.098 -9.198 1.00 97.06 91 VAL A O 1
ATOM 714 N N . TYR A 1 92 ? -1.453 2.137 -10.187 1.00 94.94 92 TYR A N 1
ATOM 715 C CA . TYR A 1 92 ? -0.839 2.211 -11.510 1.00 94.94 92 TYR A CA 1
ATOM 716 C C . TYR A 1 92 ? -0.113 3.547 -11.688 1.00 94.94 92 TYR A C 1
ATOM 718 O O . TYR A 1 92 ? -0.676 4.622 -11.447 1.00 94.94 92 TYR A O 1
ATOM 726 N N . TRP A 1 93 ? 1.125 3.471 -12.161 1.00 91.69 93 TRP A N 1
ATOM 727 C CA . TRP A 1 93 ? 1.986 4.602 -12.461 1.00 91.69 93 TRP A CA 1
ATOM 728 C C . TRP A 1 93 ? 2.118 4.741 -13.976 1.00 91.69 93 TRP A C 1
ATOM 730 O O . TRP A 1 93 ? 2.956 4.077 -14.593 1.00 91.69 93 TRP A O 1
ATOM 740 N N . PRO A 1 94 ? 1.301 5.600 -14.611 1.00 87.31 94 PRO A N 1
ATOM 741 C CA . PRO A 1 94 ? 1.512 5.899 -16.009 1.00 87.31 94 PRO A CA 1
ATOM 742 C C . PRO A 1 94 ? 2.786 6.720 -16.129 1.00 87.31 94 PRO A C 1
ATOM 744 O O . PRO A 1 94 ? 3.017 7.655 -15.350 1.00 87.31 94 PRO A O 1
ATOM 747 N N . SER A 1 95 ? 3.566 6.426 -17.156 1.00 78.62 95 SER A N 1
ATOM 748 C CA . SER A 1 95 ? 4.576 7.371 -17.569 1.00 78.62 95 SER A CA 1
ATOM 749 C C . SER A 1 95 ? 3.936 8.470 -18.398 1.00 78.62 95 SER A C 1
ATOM 751 O O . SER A 1 95 ? 3.371 8.218 -19.461 1.00 78.62 95 SER A O 1
ATOM 753 N N . ASN A 1 96 ? 3.993 9.697 -17.888 1.00 63.50 96 ASN A N 1
ATOM 754 C CA . ASN A 1 96 ? 3.422 10.835 -18.592 1.00 63.50 96 ASN A CA 1
ATOM 755 C C . ASN A 1 96 ? 4.355 11.336 -19.718 1.00 63.50 96 ASN A C 1
ATOM 757 O O . ASN A 1 96 ? 3.858 12.017 -20.603 1.00 63.50 96 ASN A O 1
ATOM 761 N N . ASN A 1 97 ? 5.659 10.998 -19.700 1.00 55.91 97 ASN A N 1
ATOM 762 C CA . ASN A 1 97 ? 6.672 11.515 -20.642 1.00 55.91 97 ASN A CA 1
ATOM 763 C C . ASN A 1 97 ? 7.737 10.490 -21.102 1.00 55.91 97 ASN A C 1
ATOM 765 O O . ASN A 1 97 ? 8.548 10.829 -21.956 1.00 55.91 97 ASN A O 1
ATOM 769 N N . ASP A 1 98 ? 7.763 9.269 -20.557 1.00 54.03 98 ASP A N 1
ATOM 770 C CA . ASP A 1 98 ? 8.785 8.257 -20.873 1.00 54.03 98 ASP A CA 1
ATOM 771 C C . ASP A 1 98 ? 8.201 6.826 -20.872 1.00 54.03 98 ASP A C 1
ATOM 773 O O . ASP A 1 98 ? 8.066 6.214 -19.806 1.00 54.03 98 ASP A O 1
ATOM 777 N N . PRO A 1 99 ? 7.802 6.279 -22.028 1.00 57.72 99 PRO A N 1
ATOM 778 C CA . PRO A 1 99 ? 7.094 5.003 -22.113 1.00 57.72 99 PRO A CA 1
ATOM 779 C C . PRO A 1 99 ? 7.819 3.809 -21.464 1.00 57.72 99 PRO A C 1
ATOM 781 O O . PRO A 1 99 ? 7.156 2.803 -21.227 1.00 57.72 99 PRO A O 1
ATOM 784 N N . GLU A 1 100 ? 9.105 3.919 -21.111 1.00 55.75 100 GLU A N 1
ATOM 785 C CA . GLU A 1 100 ? 9.873 2.875 -20.418 1.00 55.75 100 GLU A CA 1
ATOM 786 C C . GLU A 1 100 ? 9.576 2.749 -18.908 1.00 55.75 100 GLU A C 1
ATOM 788 O O . GLU A 1 100 ? 9.981 1.770 -18.289 1.00 55.75 100 GLU A O 1
ATOM 793 N N . TYR A 1 101 ? 8.837 3.686 -18.298 1.00 69.50 101 TYR A N 1
ATOM 794 C CA . TYR A 1 101 ? 8.617 3.723 -16.837 1.00 69.50 101 TYR A CA 1
ATOM 795 C C . TYR A 1 101 ? 7.178 3.436 -16.390 1.00 69.50 101 TYR A C 1
ATOM 797 O O . TYR A 1 101 ? 6.743 3.876 -15.319 1.00 69.50 101 TYR A O 1
ATOM 805 N N . ARG A 1 102 ? 6.403 2.710 -17.200 1.00 91.00 102 ARG A N 1
ATOM 806 C CA . ARG A 1 102 ? 5.099 2.204 -16.754 1.00 91.00 102 ARG A CA 1
ATOM 807 C C . ARG A 1 102 ? 5.300 1.131 -15.699 1.00 91.00 102 ARG A C 1
ATOM 809 O O . ARG A 1 102 ? 6.106 0.218 -15.863 1.00 91.00 102 ARG A O 1
ATOM 816 N N . SER A 1 103 ? 4.565 1.251 -14.605 1.00 93.69 103 SER A N 1
ATOM 817 C CA . SER A 1 103 ? 4.689 0.313 -13.499 1.00 93.69 103 SER A CA 1
ATOM 818 C C . SER A 1 103 ? 3.417 0.223 -12.674 1.00 93.69 103 SER A C 1
ATOM 820 O O . SER A 1 103 ? 2.537 1.087 -12.731 1.00 93.69 103 SER A O 1
ATOM 822 N N . VAL A 1 104 ? 3.320 -0.840 -11.885 1.00 95.88 104 VAL A N 1
ATOM 823 C CA . VAL A 1 104 ? 2.281 -1.019 -10.873 1.00 95.88 104 VAL A CA 1
ATOM 824 C C . VAL A 1 104 ? 2.961 -1.318 -9.549 1.00 95.88 104 VAL A C 1
ATOM 826 O O . VAL A 1 104 ? 3.811 -2.203 -9.471 1.00 95.88 104 VAL A O 1
ATOM 829 N N . THR A 1 105 ? 2.559 -0.610 -8.496 1.00 97.06 105 THR A N 1
ATOM 830 C CA . THR A 1 105 ? 2.907 -0.996 -7.126 1.00 97.06 105 THR A CA 1
ATOM 831 C C . THR A 1 105 ? 1.713 -1.668 -6.477 1.00 97.06 105 THR A C 1
ATOM 833 O O . THR A 1 105 ? 0.629 -1.088 -6.452 1.00 97.06 105 THR A O 1
ATOM 836 N N . SER A 1 106 ? 1.908 -2.862 -5.926 1.00 98.31 106 SER A N 1
ATOM 837 C CA . SER A 1 106 ? 0.925 -3.524 -5.067 1.00 98.31 106 SER A CA 1
ATOM 838 C C . SER A 1 106 ? 1.428 -3.547 -3.633 1.00 98.31 106 SER A C 1
ATOM 840 O O . SER A 1 106 ? 2.535 -4.011 -3.377 1.00 98.31 106 SER A O 1
ATOM 842 N N . TYR A 1 107 ? 0.602 -3.060 -2.718 1.00 98.56 107 TYR A N 1
ATOM 843 C CA . TYR A 1 107 ? 0.823 -3.045 -1.281 1.00 98.56 107 TYR A CA 1
ATOM 844 C C . TYR A 1 107 ? -0.003 -4.158 -0.641 1.00 98.56 107 TYR A C 1
ATOM 846 O O . TYR A 1 107 ? -1.178 -4.325 -0.970 1.00 98.56 107 TYR A O 1
ATOM 854 N N . THR A 1 108 ? 0.588 -4.903 0.288 1.00 98.75 108 THR A N 1
ATOM 855 C CA . THR A 1 108 ? -0.116 -5.894 1.110 1.00 98.75 108 THR A CA 1
ATOM 856 C C . THR A 1 108 ? 0.348 -5.784 2.550 1.00 98.75 108 THR A C 1
ATOM 858 O O . THR A 1 108 ? 1.534 -5.584 2.821 1.00 98.75 108 THR A O 1
ATOM 861 N N . GLY A 1 109 ? -0.580 -5.888 3.492 1.00 98.31 109 GLY A N 1
ATOM 862 C CA . GLY A 1 109 ? -0.256 -5.633 4.883 1.00 98.31 109 GLY A CA 1
ATOM 863 C C . GLY A 1 109 ? -1.462 -5.594 5.799 1.00 98.31 109 GLY A C 1
ATOM 864 O O . GLY A 1 109 ? -2.444 -6.304 5.578 1.00 98.31 109 GLY A O 1
ATOM 865 N N . GLN A 1 110 ? -1.363 -4.791 6.856 1.00 97.56 110 GLN A N 1
ATOM 866 C CA . GLN A 1 110 ? -2.388 -4.702 7.888 1.00 97.56 110 GLN A CA 1
ATOM 867 C C . GLN A 1 110 ? -2.633 -3.260 8.327 1.00 97.56 110 GLN A C 1
ATOM 869 O O . GLN A 1 110 ? -1.703 -2.473 8.515 1.00 97.56 110 GLN A O 1
ATOM 874 N N . PHE A 1 111 ? -3.904 -2.928 8.532 1.00 96.88 111 PHE A N 1
ATOM 875 C CA . PHE A 1 111 ? -4.323 -1.734 9.253 1.00 96.88 111 PHE A CA 1
ATOM 876 C C . PHE A 1 111 ? -4.514 -2.068 10.730 1.00 96.88 111 PHE A C 1
ATOM 878 O O . PHE A 1 111 ? -5.237 -2.993 11.082 1.00 96.88 111 PHE A O 1
ATOM 885 N N . HIS A 1 112 ? -3.882 -1.280 11.585 1.00 95.19 112 HIS A N 1
ATOM 886 C CA . HIS A 1 112 ? -3.905 -1.373 13.033 1.00 95.19 112 HIS A CA 1
ATOM 887 C C . HIS A 1 112 ? -4.758 -0.227 13.610 1.00 95.19 112 HIS A C 1
ATOM 889 O O . HIS A 1 112 ? -4.257 0.901 13.715 1.00 95.19 112 HIS A O 1
ATOM 895 N N . PRO A 1 113 ? -6.042 -0.462 13.960 1.00 90.06 113 PRO A N 1
ATOM 896 C CA . PRO A 1 113 ? -6.961 0.613 14.340 1.00 90.06 113 PRO A CA 1
ATOM 897 C C . PRO A 1 113 ? -6.568 1.321 15.636 1.00 90.06 113 PRO A C 1
ATOM 899 O O . PRO A 1 113 ? -6.663 2.543 15.724 1.00 90.06 113 PRO A O 1
ATOM 902 N N . THR A 1 114 ? -6.093 0.565 16.625 1.00 89.50 114 THR A N 1
ATOM 903 C CA . THR A 1 114 ? -5.660 1.072 17.934 1.00 89.50 114 THR A CA 1
ATOM 904 C C . THR A 1 114 ? -4.393 1.913 17.831 1.00 89.50 114 THR A C 1
ATOM 906 O O . THR A 1 114 ? -4.295 2.961 18.466 1.00 89.50 114 THR A O 1
ATOM 909 N N . GLU A 1 115 ? -3.452 1.512 16.975 1.00 92.31 115 GLU A N 1
ATOM 910 C CA . GLU A 1 115 ? -2.195 2.234 16.763 1.00 92.31 115 GLU A CA 1
ATOM 911 C C . GLU A 1 115 ? -2.304 3.353 15.714 1.00 92.31 115 GLU A C 1
ATOM 913 O O . GLU A 1 115 ? -1.343 4.096 15.530 1.00 92.31 115 GLU A O 1
ATOM 918 N N . ASN A 1 116 ? -3.438 3.477 15.007 1.00 93.00 116 ASN A N 1
ATOM 919 C CA . ASN A 1 116 ? -3.596 4.362 13.846 1.00 93.00 116 ASN A CA 1
ATOM 920 C C . ASN A 1 116 ? -2.424 4.239 12.861 1.00 93.00 116 ASN A C 1
ATOM 922 O O . ASN A 1 116 ? -1.804 5.230 12.462 1.00 93.00 116 ASN A O 1
ATOM 926 N N . LYS A 1 117 ? -2.128 2.995 12.477 1.00 96.25 117 LYS A N 1
ATOM 927 C CA . LYS A 1 117 ? -0.963 2.643 11.666 1.00 96.25 117 LYS A CA 1
ATOM 928 C C . LYS A 1 117 ? -1.341 1.655 10.570 1.00 96.25 117 LYS A C 1
ATOM 930 O O . LYS A 1 117 ? -2.135 0.750 10.802 1.00 96.25 117 LYS A O 1
ATOM 935 N N . ILE A 1 118 ? -0.739 1.789 9.397 1.00 98.12 118 ILE A N 1
ATOM 936 C CA . ILE A 1 118 ? -0.813 0.794 8.326 1.00 98.12 118 ILE A CA 1
ATOM 937 C C . ILE A 1 118 ? 0.606 0.312 8.052 1.00 98.12 118 ILE A C 1
ATOM 939 O O . ILE A 1 118 ? 1.486 1.117 7.764 1.00 98.12 118 ILE A O 1
ATOM 943 N N . THR A 1 119 ? 0.842 -0.989 8.158 1.00 98.12 119 THR A N 1
ATOM 944 C CA . THR A 1 119 ? 2.135 -1.613 7.861 1.00 98.12 119 THR A CA 1
ATOM 945 C C . THR A 1 119 ? 1.995 -2.424 6.587 1.00 98.12 119 THR A C 1
ATOM 947 O O . THR A 1 119 ? 1.061 -3.211 6.455 1.00 98.12 119 THR A O 1
ATOM 950 N N . THR A 1 120 ? 2.891 -2.223 5.624 1.00 98.50 120 THR A N 1
ATOM 951 C CA . THR A 1 120 ? 2.828 -2.906 4.327 1.00 98.50 120 THR A CA 1
ATOM 952 C C . THR A 1 120 ? 4.199 -3.355 3.867 1.00 98.50 120 THR A C 1
ATOM 954 O O . THR A 1 120 ? 5.200 -2.688 4.125 1.00 98.50 120 THR A O 1
ATOM 957 N N . ILE A 1 121 ? 4.223 -4.461 3.132 1.00 98.44 121 ILE A N 1
ATOM 958 C CA . ILE A 1 121 ? 5.242 -4.699 2.114 1.00 98.44 121 ILE A CA 1
ATOM 959 C C . ILE A 1 121 ? 4.663 -4.298 0.761 1.00 98.44 121 ILE A C 1
ATOM 961 O O . ILE A 1 121 ? 3.443 -4.350 0.561 1.00 98.44 121 ILE A O 1
ATOM 965 N N . PHE A 1 122 ? 5.523 -3.927 -0.176 1.00 97.81 122 PHE A N 1
ATOM 966 C CA . PHE A 1 122 ? 5.100 -3.628 -1.532 1.00 97.81 122 PHE A CA 1
ATOM 967 C C . PHE A 1 122 ? 5.998 -4.264 -2.579 1.00 97.81 122 PHE A C 1
ATOM 969 O O . PHE A 1 122 ? 7.194 -4.461 -2.370 1.00 97.81 122 PHE A O 1
ATOM 976 N N . LEU A 1 123 ? 5.388 -4.547 -3.725 1.00 98.25 123 LEU A N 1
ATOM 977 C CA . LEU A 1 123 ? 6.051 -4.965 -4.950 1.00 98.25 123 LEU A CA 1
ATOM 978 C C . LEU A 1 123 ? 5.804 -3.894 -6.007 1.00 98.25 123 LEU A C 1
ATOM 980 O O . LEU A 1 123 ? 4.652 -3.632 -6.350 1.00 98.25 123 LEU A O 1
ATOM 984 N N . LEU A 1 124 ? 6.867 -3.274 -6.508 1.00 95.94 124 LEU A N 1
ATOM 985 C CA . LEU A 1 124 ? 6.847 -2.375 -7.659 1.00 95.94 124 LEU A CA 1
ATOM 986 C C . LEU A 1 124 ? 7.308 -3.167 -8.883 1.00 95.94 124 LEU A C 1
ATOM 988 O O . LEU A 1 124 ? 8.492 -3.467 -9.004 1.00 95.94 124 LEU A O 1
ATOM 992 N N . ALA A 1 125 ? 6.375 -3.501 -9.769 1.00 96.06 125 ALA A N 1
ATOM 993 C CA . ALA A 1 125 ? 6.651 -4.187 -11.024 1.00 96.06 125 ALA A CA 1
ATOM 994 C C . ALA A 1 125 ? 6.688 -3.174 -12.172 1.00 96.06 125 ALA A C 1
ATOM 996 O O . ALA A 1 125 ? 5.701 -2.477 -12.421 1.00 96.06 125 ALA A O 1
ATOM 997 N N . ASN A 1 126 ? 7.820 -3.096 -12.864 1.00 94.00 126 ASN A N 1
ATOM 998 C CA . ASN A 1 126 ? 7.984 -2.298 -14.074 1.00 94.00 126 ASN A CA 1
ATOM 999 C C . ASN A 1 126 ? 7.619 -3.129 -15.308 1.00 94.00 126 ASN A C 1
ATOM 1001 O O . ASN A 1 126 ? 7.920 -4.321 -15.373 1.00 94.00 126 ASN A O 1
ATOM 1005 N N . GLU A 1 127 ? 7.011 -2.498 -16.309 1.00 92.81 127 GLU A N 1
ATOM 1006 C CA . GLU A 1 127 ? 6.901 -3.102 -17.636 1.00 92.81 127 GLU A CA 1
ATOM 1007 C C . GLU A 1 127 ? 8.313 -3.307 -18.207 1.00 92.81 127 GLU A C 1
ATOM 1009 O O . GLU A 1 127 ? 9.126 -2.385 -18.239 1.00 92.81 127 GLU A O 1
ATOM 1014 N N . THR A 1 128 ? 8.630 -4.527 -18.645 1.00 90.81 128 THR A N 1
ATOM 1015 C CA . THR A 1 128 ? 9.935 -4.853 -19.235 1.00 90.81 128 THR A CA 1
ATOM 1016 C C . THR A 1 128 ? 9.778 -5.769 -20.446 1.00 90.81 128 THR A C 1
ATOM 1018 O O . THR A 1 128 ? 8.736 -6.388 -20.659 1.00 90.81 128 THR A O 1
ATOM 1021 N N . ILE A 1 129 ? 10.827 -5.854 -21.268 1.00 92.88 129 ILE A N 1
ATOM 1022 C CA . ILE A 1 129 ? 10.931 -6.891 -22.302 1.00 92.88 129 ILE A CA 1
ATOM 1023 C C . ILE A 1 129 ? 11.262 -8.250 -21.661 1.00 92.88 129 ILE A C 1
ATOM 1025 O O . ILE A 1 129 ? 11.942 -8.269 -20.634 1.00 92.88 129 ILE A O 1
ATOM 1029 N N . PRO A 1 130 ? 10.905 -9.390 -22.288 1.00 95.50 130 PRO A N 1
ATOM 1030 C CA . PRO A 1 130 ? 11.110 -10.715 -21.693 1.00 95.50 130 PRO A CA 1
ATOM 1031 C C . PRO A 1 130 ? 12.547 -11.005 -21.232 1.00 95.50 130 PRO A C 1
ATOM 1033 O O . PRO A 1 130 ? 12.754 -11.659 -20.217 1.00 95.50 130 PRO A O 1
ATOM 1036 N N . SER A 1 131 ? 13.561 -10.483 -21.931 1.00 96.38 131 SER A N 1
ATOM 1037 C CA . SER A 1 131 ? 14.971 -10.677 -21.558 1.00 96.38 131 SER A CA 1
ATOM 1038 C C . SER A 1 131 ? 15.410 -9.909 -20.304 1.00 96.38 131 SER A C 1
ATOM 1040 O O . SER A 1 131 ? 16.501 -10.159 -19.798 1.00 96.38 131 SER A O 1
ATOM 1042 N N . LYS A 1 132 ? 14.588 -8.981 -19.804 1.00 94.25 132 LYS A N 1
ATOM 1043 C CA . LYS A 1 132 ? 14.841 -8.165 -18.607 1.00 94.25 132 LYS A CA 1
ATOM 1044 C C . LYS A 1 132 ? 13.870 -8.457 -17.459 1.00 94.25 132 LYS A C 1
ATOM 1046 O O . LYS A 1 132 ? 13.981 -7.818 -16.416 1.00 94.25 132 LYS A O 1
ATOM 1051 N N . ASP A 1 133 ? 12.970 -9.429 -17.615 1.00 94.06 133 ASP A N 1
ATOM 1052 C CA . ASP A 1 133 ? 11.925 -9.708 -16.62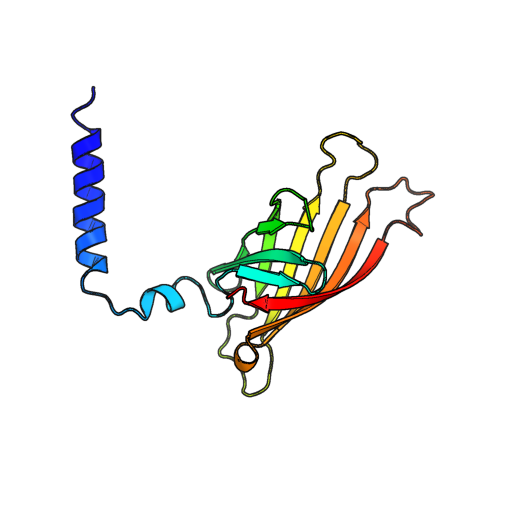1 1.00 94.06 133 ASP A CA 1
ATOM 1053 C C . ASP A 1 133 ? 12.497 -10.107 -15.251 1.00 94.06 133 ASP A C 1
ATOM 1055 O O . ASP A 1 133 ? 11.960 -9.758 -14.207 1.00 94.06 133 ASP A O 1
ATOM 1059 N N . TYR A 1 134 ? 13.680 -10.723 -15.232 1.00 95.19 134 TYR A N 1
ATOM 1060 C CA . TYR A 1 134 ? 14.389 -11.064 -13.994 1.00 95.19 134 TYR A CA 1
ATOM 1061 C C . TYR A 1 134 ? 14.691 -9.857 -13.080 1.00 95.19 134 TYR A C 1
ATOM 1063 O O . TYR A 1 134 ? 14.956 -10.043 -11.895 1.00 95.19 134 TYR A O 1
ATOM 1071 N N . ALA A 1 135 ? 14.689 -8.634 -13.621 1.00 93.75 135 ALA A N 1
ATOM 1072 C CA . ALA A 1 135 ? 14.961 -7.391 -12.902 1.00 93.75 135 ALA A CA 1
ATOM 1073 C C . ALA A 1 135 ? 13.735 -6.458 -12.841 1.00 93.75 135 ALA A C 1
ATOM 1075 O O . ALA A 1 135 ? 13.878 -5.278 -12.518 1.00 93.75 135 ALA A O 1
ATOM 1076 N N . SER A 1 136 ? 12.536 -6.951 -13.176 1.00 93.94 136 SER A N 1
ATOM 1077 C CA . SER A 1 136 ? 11.338 -6.116 -13.320 1.00 93.94 136 SER A CA 1
ATOM 1078 C C . SER A 1 136 ? 10.711 -5.698 -11.987 1.00 93.94 136 SER A C 1
ATOM 1080 O O . SER A 1 136 ? 10.000 -4.692 -11.947 1.00 93.94 136 SER A O 1
ATOM 1082 N N . VAL A 1 137 ? 10.997 -6.415 -10.892 1.00 96.69 137 VAL A N 1
ATOM 1083 C CA . VAL A 1 137 ? 10.338 -6.225 -9.592 1.00 96.69 137 VAL A CA 1
ATOM 1084 C C . VAL A 1 137 ? 11.294 -5.690 -8.528 1.00 96.69 137 VAL A C 1
ATOM 1086 O O . VAL A 1 137 ? 12.317 -6.295 -8.216 1.00 96.69 137 VAL A O 1
ATOM 1089 N N . PHE A 1 138 ? 10.897 -4.585 -7.901 1.00 95.75 138 PHE A N 1
ATOM 1090 C CA . PHE A 1 138 ? 11.468 -4.085 -6.655 1.00 95.75 138 PHE A CA 1
ATOM 1091 C C . PHE A 1 138 ? 10.552 -4.436 -5.475 1.00 95.75 138 PHE A C 1
ATOM 1093 O O . PHE A 1 138 ? 9.329 -4.341 -5.589 1.00 95.75 138 PHE A O 1
ATOM 1100 N N . VAL A 1 139 ? 11.139 -4.796 -4.331 1.00 97.62 139 VAL A N 1
ATOM 1101 C CA . VAL A 1 139 ? 10.422 -5.070 -3.078 1.00 97.62 139 VAL A CA 1
ATOM 1102 C C . VAL A 1 139 ? 10.840 -4.081 -1.996 1.00 97.62 139 VAL A C 1
ATOM 1104 O O . VAL A 1 139 ? 12.019 -3.760 -1.860 1.00 97.62 139 VAL A O 1
ATOM 1107 N N . GLY A 1 140 ? 9.875 -3.622 -1.208 1.00 96.62 140 GLY A N 1
ATOM 1108 C CA . GLY A 1 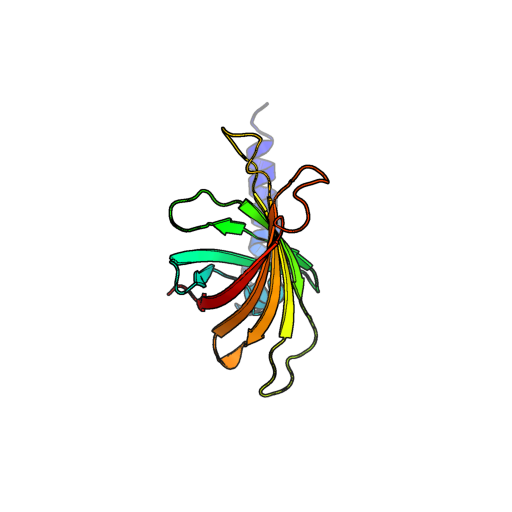140 ? 10.124 -2.753 -0.065 1.00 96.62 140 GLY A CA 1
ATOM 1109 C C . GLY A 1 140 ? 9.032 -2.862 0.989 1.00 96.62 140 GLY A C 1
ATOM 1110 O O . GLY A 1 140 ? 8.143 -3.713 0.906 1.00 96.62 140 GLY A O 1
ATOM 1111 N N . ASN A 1 141 ? 9.098 -1.985 1.982 1.00 97.69 141 ASN A N 1
ATOM 1112 C CA . ASN A 1 141 ? 8.072 -1.825 3.001 1.00 97.69 141 ASN A CA 1
ATOM 1113 C C . ASN A 1 141 ? 7.763 -0.344 3.208 1.00 97.69 141 ASN A C 1
ATOM 1115 O O . ASN A 1 141 ? 8.645 0.494 3.061 1.00 97.69 141 ASN A O 1
ATOM 1119 N N . ASP A 1 142 ? 6.528 -0.055 3.601 1.00 97.25 142 ASP A N 1
ATOM 1120 C CA . ASP A 1 142 ? 6.092 1.276 4.018 1.00 97.25 142 ASP A CA 1
ATOM 1121 C C . ASP A 1 142 ? 5.251 1.160 5.291 1.00 97.25 142 ASP A C 1
ATOM 1123 O O . ASP A 1 142 ? 4.420 0.251 5.440 1.00 97.25 142 ASP A O 1
ATOM 1127 N N . VAL A 1 143 ? 5.458 2.110 6.201 1.00 97.94 143 VAL A N 1
ATOM 1128 C CA . VAL A 1 143 ? 4.620 2.324 7.381 1.00 97.94 143 VAL A CA 1
ATOM 1129 C C . VAL A 1 143 ? 3.925 3.664 7.224 1.00 97.94 143 VAL A C 1
ATOM 1131 O O . VAL A 1 143 ? 4.590 4.691 7.135 1.00 97.94 143 VAL A O 1
ATOM 1134 N N . PHE A 1 144 ? 2.594 3.653 7.210 1.00 98.00 144 PHE A N 1
ATOM 1135 C CA . PHE A 1 144 ? 1.782 4.860 7.139 1.00 98.00 144 PHE A CA 1
ATOM 1136 C C . PHE A 1 144 ? 1.146 5.174 8.492 1.00 98.00 144 PHE A C 1
ATOM 1138 O O . PHE A 1 144 ? 0.626 4.286 9.173 1.00 98.00 144 PHE A O 1
ATOM 1145 N N . THR A 1 145 ? 1.126 6.452 8.850 1.00 97.62 145 THR A N 1
ATOM 1146 C CA . THR A 1 145 ? 0.450 6.981 10.044 1.00 97.62 145 THR A CA 1
ATOM 1147 C C . THR A 1 145 ? -0.527 8.078 9.649 1.00 97.62 145 THR A C 1
ATOM 1149 O O . THR A 1 145 ? -0.428 8.627 8.554 1.00 97.62 145 THR A O 1
ATOM 1152 N N . ARG A 1 146 ? -1.519 8.380 10.491 1.00 95.31 146 ARG A N 1
ATOM 1153 C CA . ARG A 1 146 ? -2.488 9.439 10.177 1.00 95.31 146 ARG A CA 1
ATOM 1154 C C . ARG A 1 146 ? -1.823 10.812 10.124 1.00 95.31 146 ARG A C 1
ATOM 1156 O O . ARG A 1 146 ? -1.082 11.177 11.034 1.00 95.31 146 ARG A O 1
ATOM 1163 N N . ILE A 1 147 ? -2.184 11.591 9.107 1.00 87.12 147 ILE A N 1
ATOM 1164 C CA . ILE A 1 147 ? -1.863 13.021 9.054 1.00 87.12 147 ILE A CA 1
ATOM 1165 C C . ILE A 1 147 ? -2.747 13.737 10.086 1.00 87.12 147 ILE A C 1
ATOM 1167 O O . ILE A 1 147 ? -3.955 13.491 10.130 1.00 87.12 147 ILE A O 1
ATOM 1171 N N . LYS A 1 148 ? -2.132 14.567 10.936 1.00 63.41 148 LYS A N 1
ATOM 1172 C CA . LYS A 1 148 ? -2.837 15.407 11.917 1.00 63.41 148 LYS A CA 1
ATOM 1173 C C . LYS A 1 148 ? -3.526 16.594 11.257 1.00 63.41 148 LYS A C 1
ATOM 1175 O O . LYS A 1 148 ? -2.942 17.153 10.304 1.00 63.41 148 LYS A O 1
#

pLDDT: mean 82.06, std 20.39, range [39.16, 98.75]

Organism: NCBI:txid1642818

InterPro domains:
  IPR005468 Avidin/streptavidin [PF01382] (36-146)
  IPR005468 Avidin/streptavidin [PS51326] (31-148)
  IPR005469 Avidin [PR00709] (35-49)
  IPR005469 Avidin [PR00709] (103-113)
  IPR005469 Avidin [PR00709] (134-148)
  IPR036896 Avidin-like superfamily [G3DSA:2.40.128.30] (29-148)
  IPR036896 Avidin-like superfamily [SSF50876] (35-147)

Foldseek 3Di:
DPVVVVVVVVCCCVVVVVVPVVDDPCVVCVQFPLLADWKAWPQGKIWGWGDHQQKIWGWIAHVVGDTFIKIWGWQRDDDDPPDFIWIKMKTWDCDPDDNQFTWMKIWTFTQDNVQQKTKTKIWIATDDDPVCNVPRIDIDIIMMHHDD

Radius of gyration: 19.75 Å; chains: 1; bounding box: 50×39×42 Å

Secondary structure (DSSP, 8-state):
--TTHHHHHHHHHHHHHHHHTTS-TTHHHHHS-TT-EEEEETTS-EEEEEEETTEEEEEEE-TTS--EEEEEEE--SPPPTT-PEEEEEEEEE--SS-GGG-EEEEEEEEEETTTTEEEEEEEEEEP--GGGGGG-EEEEEEEEEE--

Sequence (148 aa):
MIENLDKIEQYIDNTIGTAIRSYNPMIKSDIFGPIYGHWESEAGSKLFLASQGSILHGSFTREGGRPRRLLGTIDNHQPIKDKGLALSFSVYWPSNNDPEYRSVTSYTGQFHPTENKITTIFLLANETIPSKDYASVFVGNDVFTRIK